Protein AF-A0A6G8Q3P5-F1 (afdb_monomer)

Mean predicted aligned error: 12.27 Å

Structure (mmCIF, N/CA/C/O backbone):
data_AF-A0A6G8Q3P5-F1
#
_entry.id   AF-A0A6G8Q3P5-F1
#
loop_
_atom_site.group_PDB
_atom_site.id
_atom_site.type_symbol
_atom_site.label_atom_id
_atom_site.label_alt_id
_atom_site.label_comp_id
_atom_site.label_asym_id
_atom_site.label_entity_id
_atom_site.label_seq_id
_atom_site.pdbx_PDB_ins_code
_atom_site.Cartn_x
_atom_site.Cartn_y
_atom_site.Cartn_z
_atom_site.occupancy
_atom_site.B_iso_or_equiv
_atom_site.auth_seq_id
_atom_site.auth_comp_id
_atom_site.auth_asym_id
_atom_site.auth_atom_id
_atom_site.pdbx_PDB_model_num
ATOM 1 N N . MET A 1 1 ? -3.877 0.238 6.940 1.00 91.69 1 MET A N 1
ATOM 2 C CA . MET A 1 1 ? -3.478 0.600 5.563 1.00 91.69 1 MET A CA 1
ATOM 3 C C . MET A 1 1 ? -2.006 0.295 5.306 1.00 91.69 1 MET A C 1
ATOM 5 O O . MET A 1 1 ? -1.178 0.599 6.157 1.00 91.69 1 MET A O 1
ATOM 9 N N . LEU A 1 2 ? -1.682 -0.279 4.151 1.00 96.50 2 LEU A N 1
ATOM 10 C CA . LEU A 1 2 ? -0.321 -0.490 3.647 1.00 96.50 2 LEU A CA 1
ATOM 11 C C . LEU A 1 2 ? 0.010 0.565 2.579 1.00 96.50 2 LEU A C 1
ATOM 13 O O . LEU A 1 2 ? -0.827 0.828 1.718 1.00 96.50 2 LEU A O 1
ATOM 17 N N . LEU A 1 3 ? 1.208 1.150 2.625 1.00 95.12 3 LEU A N 1
ATOM 18 C CA . LEU A 1 3 ? 1.728 2.026 1.567 1.00 95.12 3 LEU A CA 1
ATOM 19 C C . LEU A 1 3 ? 2.826 1.295 0.793 1.00 95.12 3 LEU A C 1
ATOM 21 O O . LEU A 1 3 ? 3.847 0.949 1.381 1.00 95.12 3 LEU A O 1
ATOM 25 N N . ALA A 1 4 ? 2.639 1.067 -0.500 1.00 93.69 4 ALA A N 1
ATOM 26 C CA . ALA A 1 4 ? 3.608 0.417 -1.369 1.00 93.69 4 ALA A CA 1
ATOM 27 C C . ALA A 1 4 ? 4.068 1.409 -2.437 1.00 93.69 4 ALA A C 1
ATOM 29 O O . ALA A 1 4 ? 3.328 1.718 -3.361 1.00 93.69 4 ALA A O 1
ATOM 30 N N . ASP A 1 5 ? 5.285 1.921 -2.290 1.00 91.75 5 ASP A N 1
ATOM 31 C CA . ASP A 1 5 ? 5.857 2.904 -3.208 1.00 91.75 5 ASP A CA 1
ATOM 32 C C . ASP A 1 5 ? 7.379 2.848 -3.116 1.00 91.75 5 ASP A C 1
ATOM 34 O O . ASP A 1 5 ? 7.932 2.771 -2.015 1.00 91.75 5 ASP A O 1
ATOM 38 N N . SER A 1 6 ? 8.071 2.887 -4.250 1.00 90.62 6 SER A N 1
ATOM 39 C CA . SER A 1 6 ? 9.536 2.867 -4.287 1.00 90.62 6 SER A CA 1
ATOM 40 C C . SER A 1 6 ? 10.150 4.146 -3.689 1.00 90.62 6 SER A C 1
ATOM 42 O O . SER A 1 6 ? 11.216 4.102 -3.064 1.00 90.62 6 SER A O 1
ATOM 44 N N . GLN A 1 7 ? 9.442 5.276 -3.761 1.00 87.69 7 GLN A N 1
ATOM 45 C CA . GLN A 1 7 ? 9.919 6.600 -3.378 1.00 87.69 7 GLN A CA 1
ATOM 46 C C . GLN A 1 7 ? 9.639 6.917 -1.897 1.00 87.69 7 GLN A C 1
ATOM 48 O O . GLN A 1 7 ? 8.486 7.053 -1.477 1.00 87.69 7 GLN A O 1
ATOM 53 N N . PRO A 1 8 ? 10.680 7.112 -1.060 1.00 87.81 8 PRO A N 1
ATOM 54 C CA . PRO A 1 8 ? 10.498 7.408 0.362 1.00 87.81 8 PRO A CA 1
ATOM 55 C C . PRO A 1 8 ? 9.700 8.684 0.642 1.00 87.81 8 PRO A C 1
ATOM 57 O O . PRO A 1 8 ? 8.936 8.717 1.603 1.00 87.81 8 PRO A O 1
ATOM 60 N N . VAL A 1 9 ? 9.859 9.712 -0.198 1.00 86.88 9 VAL A N 1
ATOM 61 C CA . VAL A 1 9 ? 9.177 11.004 -0.029 1.00 86.88 9 VAL A CA 1
ATOM 62 C C . VAL A 1 9 ? 7.659 10.878 -0.176 1.00 86.88 9 VAL A C 1
ATOM 64 O O . VAL A 1 9 ? 6.932 11.488 0.605 1.00 86.88 9 VAL A O 1
ATOM 67 N N . ARG A 1 10 ? 7.176 10.035 -1.101 1.00 87.06 10 ARG A N 1
ATOM 68 C CA . ARG A 1 10 ? 5.741 9.803 -1.321 1.00 87.06 10 ARG A CA 1
ATOM 69 C C . ARG A 1 10 ? 5.113 9.059 -0.146 1.00 87.06 10 ARG A C 1
ATOM 71 O O . ARG A 1 10 ? 4.097 9.506 0.383 1.00 87.06 10 ARG A O 1
ATOM 78 N N . ARG A 1 11 ? 5.768 8.002 0.357 1.00 89.75 11 ARG A N 1
ATOM 79 C CA . ARG A 1 11 ? 5.293 7.282 1.558 1.00 89.75 11 ARG A CA 1
ATOM 80 C C . ARG A 1 11 ? 5.259 8.175 2.793 1.00 89.75 11 ARG A C 1
ATOM 82 O O . ARG A 1 11 ? 4.250 8.196 3.492 1.00 89.75 11 ARG A O 1
ATOM 89 N N . TYR A 1 12 ? 6.334 8.927 3.039 1.00 87.25 12 TYR A N 1
ATOM 90 C CA . TYR A 1 12 ? 6.404 9.856 4.166 1.00 87.25 12 TYR 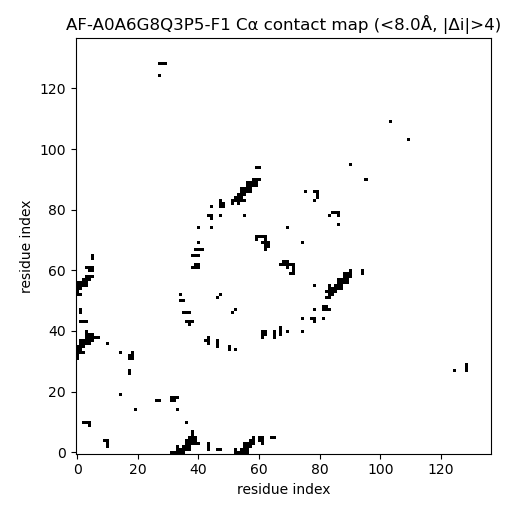A CA 1
ATOM 91 C C . TYR A 1 12 ? 5.316 10.930 4.067 1.00 87.25 12 TYR A C 1
ATOM 93 O O . TYR A 1 12 ? 4.540 11.103 5.002 1.00 87.25 12 TYR A O 1
ATOM 101 N N . GLY A 1 13 ? 5.209 11.602 2.917 1.00 85.44 13 GLY A N 1
ATOM 102 C CA . GLY A 1 13 ? 4.228 12.664 2.704 1.00 85.44 13 GLY A CA 1
ATOM 103 C C . GLY A 1 13 ? 2.787 12.182 2.861 1.00 85.44 13 GLY A C 1
ATOM 104 O O . GLY A 1 13 ? 1.997 12.836 3.537 1.00 85.44 13 GLY A O 1
ATOM 105 N N . LEU A 1 14 ? 2.446 11.017 2.300 1.00 85.06 14 LEU A N 1
ATOM 106 C CA . LEU A 1 14 ? 1.104 10.448 2.428 1.00 85.06 14 LEU A CA 1
ATOM 107 C C . LEU A 1 14 ? 0.796 10.021 3.869 1.00 85.06 14 LEU A C 1
ATOM 109 O O . LEU A 1 14 ? -0.309 10.243 4.358 1.00 85.06 14 LEU A O 1
ATOM 113 N N . LYS A 1 15 ? 1.771 9.452 4.581 1.00 87.12 15 LYS A N 1
ATOM 114 C CA . LYS A 1 15 ? 1.617 9.092 5.992 1.00 87.12 15 LYS A CA 1
ATOM 115 C C . LYS A 1 15 ? 1.390 10.319 6.875 1.00 87.12 15 LYS A C 1
ATOM 117 O O . LYS A 1 15 ? 0.458 10.310 7.674 1.00 87.12 15 LYS A O 1
ATOM 122 N N . GLU A 1 16 ? 2.174 11.379 6.686 1.00 85.25 16 GLU A N 1
ATOM 123 C CA . GLU A 1 16 ? 1.983 12.659 7.380 1.00 85.25 16 GLU A CA 1
ATOM 124 C C . GLU A 1 16 ? 0.633 13.301 7.026 1.00 85.25 16 GLU A C 1
ATOM 126 O O . GLU A 1 16 ? -0.047 13.825 7.900 1.00 85.25 16 GLU A O 1
ATOM 131 N N . LEU A 1 17 ? 0.172 13.208 5.774 1.00 81.25 17 LEU A N 1
ATOM 132 C CA . LEU A 1 17 ? -1.163 13.687 5.395 1.00 81.25 17 LEU A CA 1
ATOM 133 C C . LEU A 1 17 ? -2.294 12.916 6.089 1.00 81.25 17 LEU A C 1
ATOM 135 O O . LEU A 1 17 ? -3.303 13.513 6.457 1.00 81.25 17 LEU A O 1
ATOM 139 N N . LEU A 1 18 ? -2.144 11.601 6.255 1.00 80.25 18 LEU A N 1
ATOM 140 C CA . LEU A 1 18 ? -3.178 10.738 6.832 1.00 80.25 18 LEU A CA 1
ATOM 141 C C . LEU A 1 18 ? -3.176 10.730 8.364 1.00 80.25 18 LEU A C 1
ATOM 143 O O . LEU A 1 18 ? -4.225 10.522 8.973 1.00 80.25 18 LEU A O 1
ATOM 147 N N . GLN A 1 19 ? -2.007 10.895 8.983 1.00 82.19 19 GLN A N 1
ATOM 148 C CA . GLN A 1 19 ? -1.804 10.671 10.418 1.00 82.19 19 GLN A CA 1
ATOM 149 C C . GLN A 1 19 ? -1.195 11.867 11.155 1.00 82.19 19 GLN A C 1
ATOM 151 O O . GLN A 1 19 ? -1.163 11.855 12.384 1.00 82.19 19 GLN A O 1
ATOM 156 N N . GLY A 1 20 ? -0.715 12.881 10.436 1.00 77.81 20 GLY A N 1
ATOM 157 C CA . GLY A 1 20 ? -0.103 14.068 11.016 1.00 77.81 20 GLY A CA 1
ATOM 158 C C . GLY A 1 20 ? -1.103 14.917 11.795 1.00 77.81 20 GLY A C 1
ATOM 159 O O . GLY A 1 20 ? -2.287 15.037 11.459 1.00 77.81 20 GLY A O 1
ATOM 160 N N . GLU A 1 21 ? -0.618 15.539 12.862 1.00 72.12 21 GLU A N 1
ATOM 161 C CA . GLU A 1 21 ? -1.396 16.478 13.658 1.00 72.12 21 GLU A CA 1
ATOM 162 C C . GLU A 1 21 ? -1.316 17.876 13.039 1.00 72.12 21 GLU A C 1
ATOM 164 O O . GLU A 1 21 ? -0.475 18.697 13.395 1.00 72.12 21 GLU A O 1
ATOM 169 N N . HIS A 1 22 ? -2.208 18.153 12.086 1.00 65.06 22 HIS A N 1
ATOM 170 C CA . HIS A 1 22 ? -2.316 19.473 11.466 1.00 65.06 22 HIS A CA 1
ATOM 171 C C . HIS A 1 22 ? -3.654 20.136 11.837 1.00 65.06 22 HIS A C 1
ATOM 173 O O . HIS A 1 22 ? -4.704 19.617 11.449 1.00 65.06 22 HIS A O 1
ATOM 179 N N . PRO A 1 23 ? -3.646 21.248 12.601 1.00 60.62 23 PRO A N 1
ATOM 180 C CA . PRO A 1 23 ? -4.865 21.898 13.093 1.00 60.62 23 PRO A CA 1
ATOM 181 C C . PRO A 1 23 ? -5.727 22.515 11.980 1.00 60.62 23 PRO A C 1
ATOM 183 O O . PRO A 1 23 ? -6.941 22.584 12.138 1.00 60.62 23 PRO A O 1
ATOM 186 N N . ASP A 1 24 ? -5.125 22.860 10.836 1.00 67.75 24 ASP A N 1
ATOM 187 C CA . ASP A 1 24 ? -5.793 23.569 9.732 1.00 67.75 24 ASP A CA 1
ATOM 188 C C . ASP A 1 24 ? -5.941 22.730 8.448 1.00 67.75 24 ASP A C 1
ATOM 190 O O . ASP A 1 24 ? -6.169 23.273 7.366 1.00 67.75 24 ASP A O 1
ATOM 194 N N . ARG A 1 25 ? -5.760 21.403 8.519 1.00 63.09 25 ARG A N 1
ATOM 195 C CA . ARG A 1 25 ? -5.848 20.526 7.337 1.00 63.09 25 ARG A CA 1
ATOM 196 C C . ARG A 1 25 ? -7.057 19.608 7.360 1.00 63.09 25 ARG A C 1
ATOM 198 O O . ARG A 1 25 ? -7.589 19.251 8.408 1.00 63.09 25 ARG A O 1
ATOM 205 N N . TRP A 1 26 ? -7.433 19.197 6.149 1.00 66.38 26 TRP A N 1
ATOM 206 C CA . TRP A 1 26 ? -8.353 18.097 5.900 1.00 66.38 26 TRP A CA 1
ATOM 207 C C . TRP A 1 26 ? -7.978 16.887 6.765 1.00 66.38 26 TRP A C 1
ATOM 209 O O . TRP A 1 26 ? -6.831 16.439 6.749 1.00 66.38 26 TRP A O 1
ATOM 219 N N . ARG A 1 27 ? -8.951 16.373 7.521 1.00 63.53 27 ARG A N 1
ATOM 220 C CA . ARG A 1 27 ? -8.842 15.113 8.256 1.00 63.53 27 ARG A CA 1
ATOM 221 C C . ARG A 1 27 ? -9.835 14.123 7.659 1.00 63.53 27 ARG A C 1
ATOM 223 O O . ARG A 1 27 ? -10.989 14.504 7.446 1.00 63.53 27 ARG A O 1
ATOM 230 N N . PRO A 1 28 ? -9.431 12.866 7.422 1.00 64.88 28 PRO A N 1
ATOM 231 C CA . PRO A 1 28 ? -10.382 11.846 7.021 1.00 64.88 28 PRO A CA 1
ATOM 232 C C . PRO A 1 28 ? -11.448 11.692 8.112 1.00 64.88 28 PRO A C 1
ATOM 234 O O . PRO A 1 28 ? -11.139 11.698 9.304 1.00 64.88 28 PRO A O 1
ATOM 237 N N . SER A 1 29 ? -12.712 11.542 7.708 1.00 71.25 29 SER A N 1
ATOM 238 C CA . SER A 1 29 ? -13.835 11.368 8.644 1.00 71.25 29 SER A CA 1
ATOM 239 C C . SER A 1 29 ? -13.730 10.071 9.454 1.00 71.25 29 SER A C 1
ATOM 241 O O . SER A 1 29 ? -14.381 9.931 10.486 1.00 71.25 29 SER A O 1
ATOM 243 N N . VAL A 1 30 ? -12.891 9.135 9.002 1.00 69.69 30 VAL A N 1
ATOM 244 C CA . VAL A 1 30 ? -12.540 7.900 9.703 1.00 69.69 30 VAL A CA 1
ATOM 245 C C . VAL A 1 30 ? -11.035 7.906 9.987 1.00 69.69 30 VAL A C 1
ATOM 247 O O . VAL A 1 30 ? -10.256 8.160 9.066 1.00 69.69 30 VAL A O 1
ATOM 250 N N . PRO A 1 31 ? -10.589 7.609 11.222 1.00 76.81 31 PRO A N 1
ATOM 251 C CA . PRO A 1 31 ? -9.169 7.501 11.534 1.00 76.81 31 PRO A CA 1
ATOM 252 C C . PRO A 1 31 ? -8.476 6.448 10.661 1.00 76.81 31 PRO A C 1
ATOM 254 O O . PRO A 1 31 ? -8.845 5.274 10.676 1.00 76.81 31 PRO A O 1
ATOM 257 N N . VAL A 1 32 ? -7.442 6.857 9.924 1.00 82.31 32 VAL A N 1
ATOM 258 C CA . VAL A 1 32 ? -6.643 5.955 9.085 1.00 82.31 32 VAL A CA 1
ATOM 259 C C . VAL A 1 32 ? -5.328 5.641 9.790 1.00 82.31 32 VAL A C 1
ATOM 261 O O . VAL A 1 32 ? -4.580 6.537 10.177 1.00 82.31 32 VAL A O 1
ATOM 264 N N . LYS A 1 33 ? -5.013 4.349 9.936 1.00 90.81 33 LYS A N 1
ATOM 265 C CA . LYS A 1 33 ? -3.713 3.891 10.438 1.00 90.81 33 LYS A CA 1
ATOM 266 C C . LYS A 1 33 ? -2.875 3.293 9.314 1.00 90.81 33 LYS A C 1
ATOM 268 O O . LYS A 1 33 ? -3.270 2.288 8.714 1.00 90.81 33 LYS A O 1
ATOM 273 N N . VAL A 1 34 ? -1.690 3.851 9.078 1.00 93.62 34 VAL A N 1
ATOM 274 C CA . VAL A 1 34 ? -0.661 3.183 8.274 1.00 93.62 34 VAL A CA 1
ATOM 275 C C . VAL A 1 34 ? -0.013 2.106 9.143 1.00 93.62 34 VAL A C 1
ATOM 277 O O . VAL A 1 34 ? 0.556 2.402 10.192 1.00 93.62 34 VAL A O 1
ATOM 280 N N . VAL A 1 35 ? -0.165 0.844 8.744 1.00 96.88 35 VAL A N 1
ATOM 281 C CA . VAL A 1 35 ? 0.347 -0.326 9.476 1.00 96.88 35 VAL A CA 1
ATOM 282 C C . VAL A 1 35 ? 1.662 -0.837 8.901 1.00 96.88 35 VAL A C 1
ATOM 284 O O . VAL A 1 35 ? 2.428 -1.456 9.628 1.00 96.88 35 VAL A O 1
ATOM 287 N N . GLY A 1 36 ? 1.951 -0.545 7.631 1.00 97.00 36 GLY A N 1
ATOM 288 C CA . GLY A 1 36 ? 3.170 -0.982 6.964 1.00 97.00 36 GLY A CA 1
ATOM 289 C C . GLY A 1 36 ? 3.527 -0.101 5.773 1.00 97.00 36 GLY A C 1
ATOM 290 O O . GLY A 1 36 ? 2.666 0.562 5.191 1.00 97.00 36 GLY A O 1
ATOM 291 N N . GLU A 1 37 ? 4.809 -0.124 5.418 1.00 97.25 37 GLU A N 1
ATOM 292 C CA . GLU A 1 37 ? 5.378 0.578 4.271 1.00 97.25 37 GLU A CA 1
ATOM 293 C C . GLU A 1 37 ? 6.299 -0.372 3.497 1.00 97.25 37 GLU A C 1
ATOM 295 O O . GLU A 1 37 ? 7.224 -0.951 4.069 1.00 97.25 37 GLU A O 1
ATOM 300 N N . ALA A 1 38 ? 6.066 -0.513 2.196 1.00 95.50 38 ALA A N 1
ATOM 301 C CA . ALA A 1 38 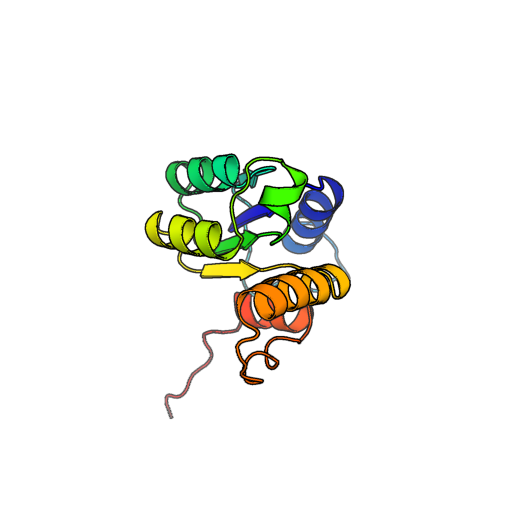? 6.839 -1.347 1.289 1.00 95.50 38 ALA A CA 1
ATOM 302 C C . ALA A 1 38 ? 7.506 -0.501 0.201 1.00 95.50 38 ALA A C 1
ATOM 304 O O . ALA A 1 38 ? 6.939 0.484 -0.265 1.00 95.50 38 ALA A O 1
ATOM 305 N N . ARG A 1 39 ? 8.711 -0.914 -0.206 1.00 93.12 39 ARG A N 1
ATOM 306 C CA . ARG A 1 39 ? 9.482 -0.300 -1.304 1.00 93.12 39 ARG A CA 1
ATOM 307 C C . ARG A 1 39 ? 9.415 -1.091 -2.610 1.00 93.12 39 ARG A C 1
ATOM 309 O O . ARG A 1 39 ? 9.864 -0.593 -3.630 1.00 93.12 39 ARG A O 1
ATOM 316 N N . THR A 1 40 ? 8.923 -2.324 -2.541 1.00 92.44 40 THR A N 1
ATOM 317 C CA . THR A 1 40 ? 8.892 -3.297 -3.637 1.00 92.44 40 THR A CA 1
ATOM 318 C C . THR A 1 40 ? 7.551 -4.025 -3.618 1.00 92.44 40 THR A C 1
ATOM 320 O O . THR A 1 40 ? 6.882 -4.046 -2.574 1.00 92.44 40 THR A O 1
ATOM 323 N N . GLY A 1 41 ? 7.168 -4.643 -4.738 1.00 91.69 41 GLY A N 1
ATOM 324 C CA . GLY A 1 41 ? 5.948 -5.447 -4.817 1.00 91.69 41 GLY A CA 1
ATOM 325 C C . GLY A 1 41 ? 5.994 -6.632 -3.850 1.00 91.69 41 GLY A C 1
ATOM 326 O O . GLY A 1 41 ? 5.077 -6.825 -3.051 1.00 91.69 41 GLY A O 1
ATOM 327 N N . ASP A 1 42 ? 7.115 -7.353 -3.821 1.00 92.44 42 ASP A N 1
ATOM 328 C CA . ASP A 1 42 ? 7.328 -8.482 -2.904 1.00 92.44 42 ASP A CA 1
ATOM 329 C C . ASP A 1 42 ? 7.238 -8.069 -1.430 1.00 92.44 42 ASP A C 1
ATOM 331 O O . ASP A 1 42 ? 6.630 -8.753 -0.602 1.00 92.44 42 ASP A O 1
ATOM 335 N N . GLY A 1 43 ? 7.812 -6.911 -1.090 1.00 95.06 43 GLY A N 1
ATOM 336 C CA . GLY A 1 43 ? 7.719 -6.351 0.252 1.00 95.06 43 GLY A CA 1
ATOM 337 C C . GLY A 1 43 ? 6.275 -6.032 0.633 1.00 95.06 43 GLY A C 1
ATOM 338 O O . GLY A 1 43 ? 5.882 -6.263 1.776 1.00 95.06 43 GLY A O 1
ATOM 339 N N . ALA A 1 44 ? 5.477 -5.549 -0.322 1.00 95.06 44 ALA A N 1
ATOM 340 C CA . ALA A 1 44 ? 4.066 -5.263 -0.108 1.00 95.06 44 ALA A CA 1
ATOM 341 C C . ALA A 1 44 ? 3.267 -6.548 0.147 1.00 95.06 44 ALA A C 1
ATOM 343 O O . ALA A 1 44 ? 2.487 -6.588 1.095 1.00 95.06 44 ALA A O 1
ATOM 344 N N . LEU A 1 45 ? 3.501 -7.613 -0.624 1.00 94.81 45 LEU A N 1
ATOM 345 C CA . LEU A 1 45 ? 2.821 -8.903 -0.445 1.00 94.81 45 LEU A CA 1
ATOM 346 C C . LEU A 1 45 ? 3.166 -9.573 0.886 1.00 94.81 45 LEU A C 1
ATOM 348 O O . LEU A 1 45 ? 2.277 -10.061 1.594 1.00 94.81 45 LEU A O 1
ATOM 352 N N . ARG A 1 46 ? 4.449 -9.546 1.260 1.00 96.31 46 ARG A N 1
ATOM 353 C CA . ARG A 1 46 ? 4.901 -10.052 2.556 1.00 96.31 46 ARG A CA 1
ATOM 354 C C . ARG A 1 46 ? 4.222 -9.301 3.702 1.00 96.31 46 ARG A C 1
ATOM 356 O O . ARG A 1 46 ? 3.611 -9.925 4.563 1.00 96.31 46 ARG A O 1
ATOM 363 N N . LEU A 1 47 ? 4.264 -7.967 3.679 1.00 98.00 47 LEU A N 1
ATOM 364 C CA . LEU A 1 47 ? 3.643 -7.139 4.716 1.00 98.00 47 LEU A CA 1
ATOM 365 C C . LEU A 1 47 ? 2.116 -7.255 4.736 1.00 98.00 47 LEU A C 1
ATOM 367 O O . LEU A 1 47 ? 1.527 -7.201 5.810 1.00 98.00 47 LEU A O 1
ATOM 371 N N . ALA A 1 48 ? 1.466 -7.430 3.585 1.00 97.12 48 ALA A N 1
ATOM 372 C CA . ALA A 1 48 ? 0.026 -7.657 3.529 1.00 97.12 48 ALA A CA 1
ATOM 373 C C . ALA A 1 48 ? -0.364 -8.938 4.279 1.00 97.12 48 ALA A C 1
ATOM 375 O O . ALA A 1 48 ? -1.285 -8.919 5.092 1.00 97.12 48 ALA A O 1
ATOM 376 N N . SER A 1 49 ? 0.397 -10.013 4.072 1.00 95.62 49 SER A N 1
ATOM 377 C CA . SER A 1 49 ? 0.172 -11.296 4.744 1.00 95.62 49 SER A CA 1
ATOM 378 C C . SER A 1 49 ? 0.477 -11.232 6.246 1.00 95.62 49 SER A C 1
ATOM 380 O O . SER A 1 49 ? -0.229 -11.839 7.046 1.00 95.62 49 SER A O 1
ATOM 382 N N . GLU A 1 50 ? 1.518 -10.493 6.642 1.00 97.81 50 GLU A N 1
ATOM 383 C CA . GLU A 1 50 ? 1.938 -10.359 8.045 1.00 97.81 50 GLU A CA 1
ATOM 384 C C . GLU A 1 50 ? 1.022 -9.432 8.863 1.00 97.81 50 GLU A C 1
ATOM 386 O O . GLU A 1 50 ? 0.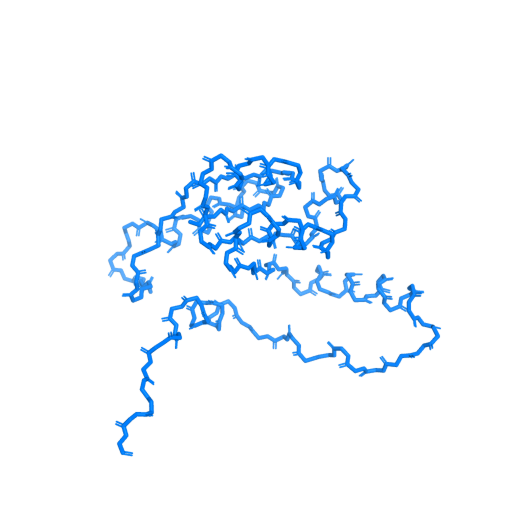799 -9.673 10.049 1.00 97.81 50 GLU A O 1
ATOM 391 N N . LEU A 1 51 ? 0.513 -8.356 8.254 1.00 97.69 51 LEU A N 1
ATOM 392 C CA . LEU A 1 51 ? -0.146 -7.258 8.972 1.00 97.69 51 LEU A CA 1
ATOM 393 C C . LEU A 1 51 ? -1.657 -7.170 8.740 1.00 97.69 51 LEU A C 1
ATOM 395 O O . LEU A 1 51 ? -2.314 -6.395 9.434 1.00 97.69 51 LEU A O 1
ATOM 399 N N . GLY A 1 52 ? -2.198 -7.902 7.762 1.00 96.44 52 GLY A N 1
ATOM 400 C CA . GLY A 1 52 ? -3.624 -7.901 7.418 1.00 96.44 52 GLY A CA 1
ATOM 401 C C . GLY A 1 52 ? -4.222 -6.505 7.176 1.00 96.44 52 GLY A C 1
ATOM 402 O O . GLY A 1 52 ? -5.196 -6.151 7.839 1.00 96.44 52 GLY A O 1
ATOM 403 N N . PRO A 1 53 ? -3.655 -5.660 6.291 1.00 95.88 53 PRO A N 1
ATOM 404 C CA . PRO A 1 53 ? -4.184 -4.324 6.047 1.00 95.88 53 PRO A CA 1
ATOM 405 C C . PRO A 1 53 ? -5.506 -4.366 5.261 1.00 95.88 53 PRO A C 1
ATOM 407 O O . PRO A 1 53 ? -5.600 -5.024 4.230 1.00 95.88 53 PRO A O 1
ATOM 410 N N . ASP A 1 54 ? -6.491 -3.555 5.661 1.00 89.38 54 ASP A N 1
ATOM 411 C CA . ASP A 1 54 ? -7.780 -3.460 4.945 1.00 89.38 54 ASP A CA 1
ATOM 412 C C . ASP A 1 54 ? -7.658 -2.777 3.574 1.00 89.38 54 ASP A C 1
ATOM 414 O O . ASP A 1 54 ? -8.379 -3.084 2.623 1.00 89.38 54 ASP A O 1
ATOM 418 N N . VAL A 1 55 ? -6.735 -1.816 3.491 1.00 90.75 55 VAL A N 1
ATOM 419 C CA . VAL A 1 55 ? -6.486 -0.979 2.314 1.00 90.75 55 VAL A CA 1
ATOM 420 C C . VAL A 1 55 ? -4.995 -0.975 2.000 1.00 90.75 55 VAL A C 1
ATOM 422 O O . VAL A 1 55 ? -4.183 -0.773 2.908 1.00 90.75 55 VAL A O 1
ATOM 425 N N . ALA A 1 56 ? -4.636 -1.118 0.727 1.00 91.19 56 ALA A N 1
ATOM 426 C CA . ALA A 1 56 ? -3.299 -0.844 0.211 1.00 91.19 56 ALA A CA 1
ATOM 427 C C . ALA A 1 56 ? -3.344 0.322 -0.786 1.00 91.19 56 ALA A C 1
ATOM 429 O O . ALA A 1 56 ? -4.178 0.316 -1.689 1.00 91.19 56 ALA A O 1
ATOM 430 N N . VAL A 1 57 ? -2.450 1.301 -0.632 1.00 90.81 57 VAL A N 1
ATOM 431 C CA . VAL A 1 57 ? -2.132 2.275 -1.688 1.00 90.81 57 VAL A CA 1
ATOM 432 C C . VAL A 1 57 ? -0.841 1.846 -2.357 1.00 90.81 57 VAL A C 1
ATOM 434 O O . VAL A 1 57 ? 0.137 1.566 -1.665 1.00 90.81 57 VAL A O 1
ATOM 437 N N . VAL A 1 58 ? -0.866 1.768 -3.682 1.00 88.94 58 VAL A N 1
ATOM 438 C CA . VAL A 1 58 ? 0.194 1.182 -4.499 1.00 88.94 58 VAL A CA 1
ATOM 439 C C . VAL A 1 58 ? 0.577 2.155 -5.609 1.00 88.94 58 VAL A C 1
ATOM 441 O O . VAL A 1 58 ? -0.269 2.553 -6.405 1.00 88.94 58 VAL A O 1
ATOM 444 N N . ASP A 1 59 ? 1.855 2.505 -5.665 1.00 88.75 59 ASP A N 1
ATOM 445 C CA . ASP A 1 59 ? 2.496 3.105 -6.833 1.00 88.75 59 ASP A CA 1
ATOM 446 C C . ASP A 1 59 ? 2.531 2.067 -7.966 1.00 88.75 59 ASP A C 1
ATOM 448 O O . ASP A 1 59 ? 3.124 0.998 -7.782 1.00 88.75 59 ASP A O 1
ATOM 452 N N . PRO A 1 60 ? 1.904 2.316 -9.127 1.00 82.88 60 PRO A N 1
ATOM 453 C CA . PRO A 1 60 ? 1.930 1.354 -10.222 1.00 82.88 60 PRO A CA 1
ATOM 454 C C . PRO A 1 60 ? 3.350 1.133 -10.761 1.00 82.88 60 PRO A C 1
ATOM 456 O O . PRO A 1 60 ? 3.671 0.019 -11.167 1.00 82.88 60 PRO A O 1
ATOM 459 N N . ALA A 1 61 ? 4.238 2.127 -10.679 1.00 84.00 61 ALA A N 1
ATOM 460 C CA . ALA A 1 61 ? 5.623 1.998 -11.122 1.00 84.00 61 ALA A CA 1
ATOM 461 C C . ALA A 1 61 ? 6.523 1.265 -10.107 1.00 84.00 61 ALA A C 1
ATOM 463 O O . ALA A 1 61 ? 7.722 1.102 -10.354 1.00 84.00 61 ALA A O 1
ATOM 464 N N . ILE A 1 62 ? 5.980 0.788 -8.974 1.00 85.12 62 ILE A N 1
ATOM 465 C CA . ILE A 1 62 ? 6.775 0.180 -7.897 1.00 85.12 62 ILE A CA 1
ATOM 466 C C . ILE A 1 62 ? 7.642 -0.980 -8.389 1.00 85.12 62 ILE A C 1
ATOM 468 O O . ILE A 1 62 ? 8.787 -1.096 -7.955 1.00 85.12 62 ILE A O 1
ATOM 472 N N . GLY A 1 63 ? 7.126 -1.809 -9.302 1.00 76.50 63 GLY A N 1
ATOM 473 C CA . GLY A 1 63 ? 7.847 -2.988 -9.771 1.00 76.50 63 GLY A CA 1
ATOM 474 C C . GLY A 1 63 ? 8.953 -2.683 -10.781 1.00 76.50 63 GLY A C 1
ATOM 475 O O . GLY A 1 63 ? 9.999 -3.335 -10.793 1.00 76.50 63 GLY A O 1
ATOM 476 N N . GLU A 1 64 ? 8.772 -1.632 -11.581 1.00 75.31 64 GLU A N 1
ATOM 477 C CA . GLU A 1 64 ? 9.798 -1.128 -12.497 1.00 75.31 64 GLU A CA 1
ATOM 478 C C . GLU A 1 64 ? 10.914 -0.423 -11.727 1.00 75.31 64 GLU A C 1
ATOM 480 O O . GLU A 1 64 ? 12.093 -0.724 -11.913 1.00 75.31 64 GLU A O 1
ATOM 485 N N . ALA A 1 65 ? 10.546 0.468 -10.804 1.00 70.06 65 ALA A N 1
ATOM 486 C CA . ALA A 1 65 ? 11.492 1.242 -10.010 1.00 70.06 65 ALA A CA 1
ATOM 487 C C . ALA A 1 65 ? 12.302 0.372 -9.033 1.00 70.06 65 ALA A C 1
ATOM 489 O O . ALA A 1 65 ? 13.467 0.664 -8.759 1.00 70.06 65 ALA A O 1
ATOM 490 N N . ALA A 1 66 ? 11.702 -0.703 -8.514 1.00 70.12 66 ALA A N 1
ATOM 491 C CA . ALA A 1 66 ? 12.385 -1.676 -7.666 1.00 70.12 66 ALA A CA 1
ATOM 492 C C . ALA A 1 66 ? 13.179 -2.734 -8.453 1.00 70.12 66 ALA A C 1
ATOM 494 O O . ALA A 1 66 ? 13.985 -3.446 -7.852 1.00 70.12 66 ALA A O 1
ATOM 495 N N . GLY A 1 67 ? 12.958 -2.851 -9.768 1.00 69.06 67 GLY A N 1
ATOM 496 C CA . GLY A 1 67 ? 13.575 -3.876 -10.611 1.00 69.06 67 GLY A CA 1
ATOM 497 C C . GLY A 1 67 ? 13.078 -5.300 -10.336 1.00 69.06 67 GLY A C 1
ATOM 498 O O . GLY A 1 67 ? 13.786 -6.253 -10.656 1.00 69.06 67 GLY A O 1
ATOM 499 N N . ASP A 1 68 ? 11.895 -5.459 -9.736 1.00 72.50 68 ASP A N 1
ATOM 500 C CA . ASP A 1 68 ? 11.301 -6.771 -9.437 1.00 72.50 68 ASP A CA 1
ATOM 501 C C . ASP A 1 68 ? 10.402 -7.296 -10.578 1.00 72.50 68 ASP A C 1
ATOM 503 O O . ASP A 1 68 ? 10.025 -8.467 -10.590 1.00 72.50 68 ASP A O 1
ATOM 507 N N . GLY A 1 69 ? 10.111 -6.457 -11.583 1.00 68.62 69 GLY A N 1
ATOM 508 C CA . GLY A 1 69 ? 9.361 -6.840 -12.784 1.00 68.62 69 GLY A CA 1
ATOM 509 C C . GLY A 1 69 ? 7.883 -7.145 -12.523 1.00 68.62 69 GLY A C 1
ATOM 510 O O . GLY A 1 69 ? 7.207 -7.706 -13.389 1.00 68.62 69 GLY A O 1
ATOM 511 N N . CYS A 1 70 ? 7.369 -6.801 -11.340 1.00 72.44 70 CYS A N 1
ATOM 512 C CA . CYS A 1 70 ? 5.983 -7.037 -10.985 1.00 72.44 70 CYS A CA 1
ATOM 513 C C . CYS A 1 70 ? 5.075 -6.019 -11.685 1.00 72.44 70 CYS A C 1
ATOM 515 O O . CYS A 1 70 ? 5.168 -4.816 -11.442 1.00 72.44 70 CYS A O 1
ATOM 517 N N . SER A 1 71 ? 4.178 -6.498 -12.555 1.00 81.06 71 SER A N 1
ATOM 518 C CA . SER A 1 71 ? 3.189 -5.613 -13.177 1.00 81.06 71 SER A CA 1
ATOM 519 C C . SER A 1 71 ? 2.209 -5.068 -12.122 1.00 81.06 71 SER A C 1
ATOM 521 O O . SER A 1 71 ? 1.845 -5.810 -11.197 1.00 81.06 71 SER A O 1
ATOM 523 N N . PRO A 1 72 ? 1.707 -3.827 -12.271 1.00 78.38 72 PRO A N 1
ATOM 524 C CA . PRO A 1 72 ? 0.716 -3.263 -11.354 1.00 78.38 72 PRO A CA 1
ATOM 525 C C . PRO A 1 72 ? -0.509 -4.173 -11.186 1.00 78.38 72 PRO A C 1
ATOM 527 O O . PRO A 1 72 ? -0.972 -4.409 -10.070 1.00 78.38 72 PRO A O 1
ATOM 530 N N . ALA A 1 73 ? -1.007 -4.746 -12.287 1.00 79.81 73 ALA A N 1
ATOM 531 C CA . ALA A 1 73 ? -2.165 -5.636 -12.282 1.00 79.81 73 ALA A CA 1
ATOM 532 C C . ALA A 1 73 ? -1.906 -6.929 -11.489 1.00 79.81 73 ALA A C 1
ATOM 534 O O . ALA A 1 73 ? -2.748 -7.348 -10.690 1.00 79.81 73 ALA A O 1
ATOM 535 N N . SER A 1 74 ? -0.724 -7.533 -11.661 1.00 82.31 74 SER A N 1
ATOM 536 C CA . SER A 1 74 ? -0.312 -8.723 -10.906 1.00 82.31 74 SER A CA 1
ATOM 537 C C . SER A 1 74 ? -0.240 -8.433 -9.409 1.00 82.31 74 SER A C 1
ATOM 539 O O . SER A 1 74 ? -0.734 -9.225 -8.605 1.00 82.31 74 SER A O 1
ATOM 541 N N . LEU A 1 75 ? 0.324 -7.284 -9.031 1.00 85.25 75 LEU A N 1
ATOM 542 C CA 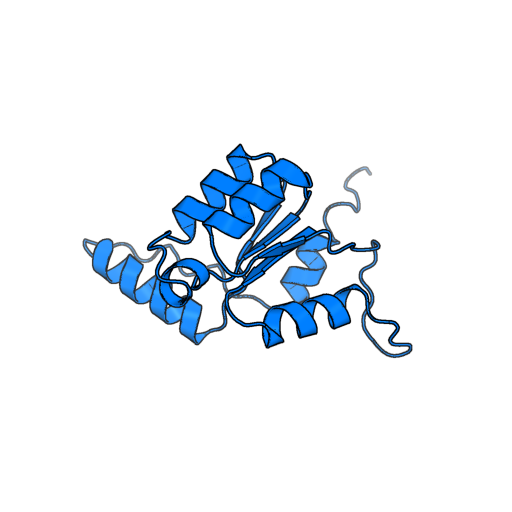. LEU A 1 75 ? 0.432 -6.871 -7.635 1.00 85.25 75 LEU A CA 1
ATOM 543 C C . LEU A 1 75 ? -0.945 -6.614 -7.008 1.00 85.25 75 LEU A C 1
ATOM 545 O O . LEU A 1 75 ? -1.209 -7.081 -5.900 1.00 85.25 75 LEU A O 1
ATOM 549 N N . VAL A 1 76 ? -1.848 -5.932 -7.721 1.00 86.50 76 VAL A N 1
ATOM 550 C CA . VAL A 1 76 ? -3.232 -5.708 -7.271 1.00 86.50 76 VAL A CA 1
ATOM 551 C C . VAL A 1 76 ? -3.933 -7.037 -7.000 1.00 86.50 76 VAL A C 1
ATOM 553 O O . VAL A 1 76 ? -4.503 -7.218 -5.922 1.00 86.50 76 VAL A O 1
ATOM 556 N N . LEU A 1 77 ? -3.876 -7.977 -7.947 1.00 84.31 77 LEU A N 1
ATOM 557 C CA . LEU A 1 77 ? -4.500 -9.289 -7.790 1.00 84.31 77 LEU A CA 1
ATOM 558 C C . LEU A 1 77 ? -3.907 -10.051 -6.599 1.00 84.31 77 LEU A C 1
ATOM 560 O O . LEU A 1 77 ? -4.652 -10.577 -5.772 1.00 84.31 77 LEU A O 1
ATOM 564 N N . ALA A 1 78 ? -2.581 -10.076 -6.477 1.00 88.12 78 ALA A N 1
ATOM 565 C CA . ALA A 1 78 ? -1.899 -10.775 -5.396 1.00 88.12 78 ALA A CA 1
ATOM 566 C C . ALA A 1 78 ? -2.232 -10.183 -4.012 1.00 88.12 78 ALA A C 1
ATOM 568 O O . ALA A 1 78 ? -2.473 -10.934 -3.069 1.00 88.12 78 ALA A O 1
ATOM 569 N N . LEU A 1 79 ? -2.355 -8.857 -3.890 1.00 88.12 79 LEU A N 1
ATOM 570 C CA . LEU A 1 79 ? -2.800 -8.205 -2.652 1.00 88.12 79 LEU A CA 1
ATOM 571 C C . LEU A 1 79 ? -4.249 -8.566 -2.296 1.00 88.12 79 LEU A C 1
ATOM 573 O O . LEU A 1 79 ? -4.547 -8.827 -1.131 1.00 88.12 79 LEU A O 1
ATOM 577 N N . ARG A 1 80 ? -5.152 -8.632 -3.283 1.00 87.69 80 ARG A N 1
ATOM 578 C CA . ARG A 1 80 ? -6.536 -9.085 -3.053 1.00 87.69 80 ARG A CA 1
ATOM 579 C C . ARG A 1 80 ? -6.580 -10.531 -2.567 1.00 87.69 80 ARG A C 1
ATOM 581 O O . ARG A 1 80 ? -7.312 -10.832 -1.628 1.00 87.69 80 ARG A O 1
ATOM 588 N N . LEU A 1 81 ? -5.780 -11.410 -3.170 1.00 88.44 81 LEU A N 1
ATOM 589 C CA . LEU A 1 81 ? -5.661 -12.809 -2.747 1.00 88.44 81 LEU A CA 1
ATOM 590 C C . LEU A 1 81 ? -5.054 -12.943 -1.342 1.00 88.44 81 LEU A C 1
ATOM 592 O O . LEU A 1 81 ? -5.425 -13.855 -0.610 1.00 88.44 81 LEU A O 1
ATOM 596 N N . ALA A 1 82 ? -4.191 -12.008 -0.937 1.00 91.62 82 ALA A N 1
ATOM 597 C CA . ALA A 1 82 ? -3.662 -11.908 0.424 1.00 91.62 82 ALA A CA 1
ATOM 598 C C . ALA A 1 82 ? -4.670 -11.334 1.447 1.00 91.62 82 ALA A C 1
ATOM 600 O O . ALA A 1 82 ? -4.320 -11.143 2.609 1.00 91.62 82 ALA A O 1
ATOM 601 N N . GLY A 1 83 ? -5.915 -11.056 1.042 1.00 88.50 83 GLY A N 1
ATOM 602 C CA . GLY A 1 83 ? -6.982 -10.595 1.934 1.00 88.50 83 GLY A CA 1
ATOM 603 C C . GLY A 1 83 ? -7.097 -9.077 2.073 1.00 88.50 83 GLY A C 1
ATOM 604 O O . GLY A 1 83 ? -7.883 -8.607 2.894 1.00 88.50 83 GLY A O 1
ATOM 605 N N . VAL A 1 84 ? -6.371 -8.294 1.268 1.00 88.31 84 VAL A N 1
ATOM 606 C CA . VAL A 1 84 ? -6.531 -6.835 1.256 1.00 88.31 84 VAL A CA 1
ATOM 607 C C . VAL A 1 84 ? -7.879 -6.479 0.630 1.00 88.31 84 VAL A C 1
ATOM 609 O O . VAL A 1 84 ? -8.125 -6.742 -0.549 1.00 88.31 84 VAL A O 1
ATOM 612 N N . GLY A 1 85 ? -8.761 -5.853 1.410 1.00 81.94 85 GLY A N 1
ATOM 613 C CA . GLY A 1 85 ? -10.128 -5.536 0.989 1.00 81.94 85 GLY A CA 1
ATOM 614 C C . GLY A 1 85 ? -10.190 -4.531 -0.161 1.00 81.94 85 GLY A C 1
ATOM 615 O O . GLY A 1 85 ? -10.984 -4.694 -1.091 1.00 81.94 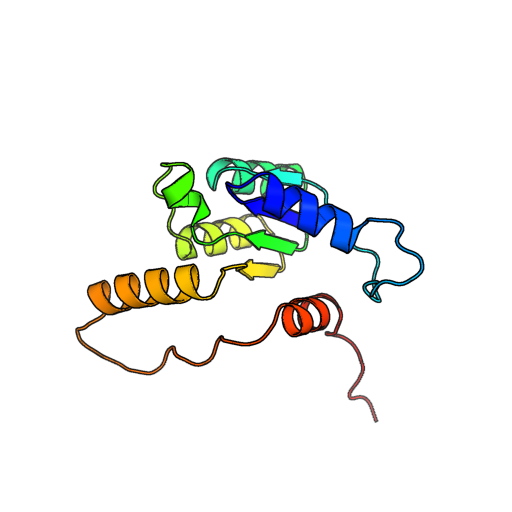85 GLY A O 1
ATOM 616 N N . ARG A 1 86 ? -9.326 -3.512 -0.140 1.00 87.00 86 ARG A N 1
ATOM 617 C CA . ARG A 1 86 ? -9.252 -2.481 -1.180 1.00 87.00 86 ARG A CA 1
ATOM 618 C C . ARG A 1 86 ? -7.816 -2.189 -1.590 1.00 87.00 86 ARG A C 1
ATOM 620 O O . ARG A 1 86 ? -6.965 -1.922 -0.751 1.00 87.00 86 ARG A O 1
ATOM 627 N N . VAL A 1 87 ? -7.576 -2.146 -2.895 1.00 83.62 87 VAL A N 1
ATOM 628 C CA . VAL A 1 87 ? -6.307 -1.680 -3.462 1.00 83.62 87 VAL A CA 1
ATOM 629 C C . VAL A 1 87 ? -6.580 -0.401 -4.236 1.00 83.62 87 VAL A C 1
ATOM 631 O O . VAL A 1 87 ? -7.546 -0.336 -4.995 1.00 83.62 87 VAL A O 1
ATOM 634 N N . VAL A 1 88 ? -5.770 0.618 -3.989 1.00 86.00 88 VAL A N 1
ATOM 635 C CA . VAL A 1 88 ? -5.864 1.940 -4.596 1.0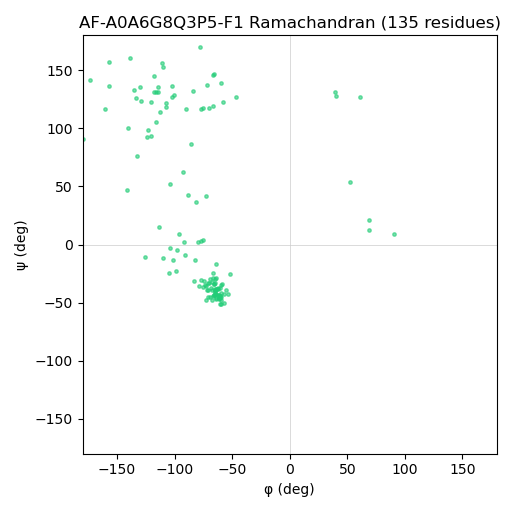0 86.00 88 VAL A CA 1
ATOM 636 C C . VAL A 1 88 ? -4.553 2.204 -5.315 1.00 86.00 88 VAL A C 1
ATOM 638 O 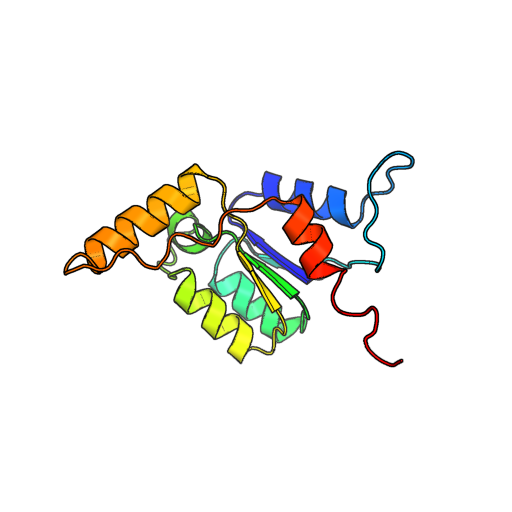O . VAL A 1 88 ? -3.494 2.141 -4.695 1.00 86.00 88 VAL A O 1
ATOM 641 N N . LEU A 1 89 ? -4.624 2.474 -6.613 1.00 84.44 89 LEU A N 1
ATOM 642 C CA . LEU A 1 89 ? -3.454 2.878 -7.380 1.00 84.44 89 LEU A CA 1
ATOM 643 C C . LEU A 1 89 ? -3.255 4.383 -7.219 1.00 84.44 89 LEU A C 1
ATOM 645 O O . LEU A 1 89 ? -4.211 5.149 -7.327 1.00 84.44 89 LEU A O 1
ATOM 649 N N . PHE A 1 90 ? -2.027 4.787 -6.918 1.00 78.56 9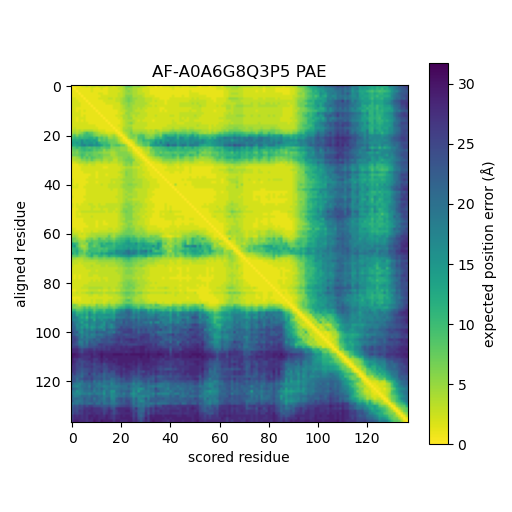0 PHE A N 1
ATOM 650 C CA . PHE A 1 90 ? -1.635 6.184 -6.799 1.00 78.56 90 PHE A CA 1
ATOM 651 C C . PHE A 1 90 ? -0.532 6.447 -7.815 1.00 78.56 90 PHE A C 1
ATOM 653 O O . PHE A 1 90 ? 0.634 6.172 -7.548 1.00 78.56 90 PHE A O 1
ATOM 660 N N . ALA A 1 91 ? -0.932 6.919 -8.991 1.00 69.62 91 ALA A N 1
ATOM 661 C CA . ALA A 1 91 ? -0.022 7.347 -10.044 1.00 69.62 91 ALA A CA 1
ATOM 662 C C . ALA A 1 91 ? -0.099 8.865 -10.205 1.00 69.62 91 ALA A C 1
ATOM 664 O O . ALA A 1 91 ? -1.135 9.471 -9.909 1.00 69.62 91 ALA A O 1
ATOM 665 N N . ASP A 1 92 ? 0.990 9.469 -10.674 1.00 69.81 92 ASP A N 1
ATOM 666 C CA . ASP A 1 92 ? 0.908 10.804 -11.256 1.00 69.81 92 ASP A CA 1
ATOM 667 C C . ASP A 1 92 ? 0.355 10.736 -12.699 1.00 69.81 92 ASP A C 1
ATOM 669 O O . ASP A 1 92 ? 0.170 9.653 -13.266 1.00 69.81 92 ASP A O 1
ATOM 673 N N . GLU A 1 93 ? 0.033 11.891 -13.289 1.00 53.44 93 GLU A N 1
ATOM 674 C CA . GLU A 1 93 ? -0.473 11.955 -14.669 1.00 53.44 93 GLU A CA 1
ATOM 675 C C . GLU A 1 93 ? 0.511 11.363 -15.698 1.00 53.44 93 GLU A C 1
ATOM 677 O O . GLU A 1 93 ? 0.075 10.758 -16.679 1.00 53.44 93 GLU A O 1
ATOM 682 N N . GLU A 1 94 ? 1.825 11.495 -15.494 1.00 52.81 94 GLU A N 1
ATOM 683 C CA . GLU A 1 94 ? 2.852 10.936 -16.382 1.00 52.81 94 GLU A CA 1
ATOM 684 C C . GLU A 1 94 ? 2.960 9.407 -16.256 1.00 52.81 94 GLU A C 1
ATOM 686 O O . GLU A 1 94 ? 3.158 8.720 -17.264 1.00 52.81 94 GLU A O 1
ATOM 691 N N . ASP A 1 95 ? 2.775 8.865 -15.053 1.00 54.81 95 ASP A N 1
ATOM 692 C CA . ASP A 1 95 ? 2.784 7.433 -14.754 1.00 54.81 95 ASP A CA 1
ATOM 693 C C . ASP A 1 95 ? 1.540 6.735 -15.329 1.00 54.81 95 ASP A C 1
ATOM 695 O O . ASP A 1 95 ? 1.658 5.651 -15.908 1.00 54.81 95 ASP A O 1
ATOM 699 N N . PHE A 1 96 ? 0.361 7.372 -15.262 1.00 48.00 96 PHE A N 1
ATOM 700 C CA . PHE A 1 96 ? -0.846 6.884 -15.946 1.00 48.00 96 PHE A CA 1
ATOM 701 C C . PHE A 1 96 ? -0.671 6.889 -17.464 1.00 48.00 96 PHE A C 1
ATOM 703 O O . PHE A 1 96 ? -0.939 5.877 -18.107 1.00 48.00 96 PHE A O 1
ATOM 710 N N . MET A 1 97 ? -0.154 7.982 -18.041 1.00 43.91 97 MET A N 1
ATOM 711 C CA . MET A 1 97 ? 0.101 8.049 -19.483 1.00 43.91 97 MET A CA 1
ATOM 712 C C . MET A 1 97 ? 1.105 6.987 -19.939 1.00 43.91 97 MET A C 1
ATOM 714 O O . MET A 1 97 ? 0.940 6.416 -21.014 1.00 43.91 97 MET A O 1
ATOM 718 N N . ARG A 1 98 ? 2.140 6.687 -19.147 1.00 48.38 98 ARG A N 1
ATOM 719 C CA . ARG A 1 98 ? 3.133 5.660 -19.491 1.00 48.38 98 ARG A CA 1
ATOM 720 C C . ARG A 1 98 ? 2.558 4.249 -19.398 1.00 48.38 98 ARG A C 1
ATOM 722 O O . ARG A 1 98 ? 2.761 3.466 -20.326 1.00 48.38 98 ARG A O 1
ATOM 729 N N . ALA A 1 99 ? 1.825 3.948 -18.326 1.00 47.97 99 ALA A N 1
ATOM 730 C CA . ALA A 1 99 ? 1.152 2.665 -18.152 1.00 47.97 99 ALA A CA 1
ATOM 731 C C . ALA A 1 99 ? 0.112 2.436 -19.257 1.00 47.97 99 ALA A C 1
ATOM 733 O O . ALA A 1 99 ? 0.120 1.375 -19.876 1.00 47.97 99 ALA A O 1
ATOM 734 N N . ASP A 1 100 ? -0.694 3.449 -19.583 1.00 42.97 100 ASP A N 1
ATOM 735 C CA . ASP A 1 100 ? -1.661 3.388 -20.678 1.00 42.97 100 ASP A CA 1
ATOM 736 C C . ASP A 1 100 ? -0.968 3.270 -22.031 1.00 42.97 100 ASP A C 1
ATOM 738 O O . ASP A 1 100 ? -1.375 2.442 -22.826 1.00 42.97 100 ASP A O 1
ATOM 742 N N . ILE A 1 101 ? 0.108 4.007 -22.322 1.00 38.66 101 ILE A N 1
ATOM 743 C CA . ILE A 1 101 ? 0.821 3.877 -23.604 1.00 38.66 101 ILE A CA 1
ATOM 744 C C . ILE A 1 101 ? 1.469 2.497 -23.747 1.00 38.66 101 ILE A C 1
ATOM 746 O O . ILE A 1 101 ? 1.449 1.933 -24.841 1.00 38.66 101 ILE A O 1
ATOM 750 N N . GLU A 1 102 ? 2.035 1.919 -22.686 1.00 46.06 102 GLU A N 1
ATOM 751 C CA . GLU A 1 102 ? 2.605 0.570 -22.743 1.00 46.06 102 GLU A CA 1
ATOM 752 C C . GLU A 1 102 ? 1.540 -0.522 -22.840 1.00 46.06 102 GLU A C 1
ATOM 754 O O . GLU A 1 102 ? 1.724 -1.488 -23.587 1.00 46.06 102 GLU A O 1
ATOM 759 N N . GLN A 1 103 ? 0.434 -0.366 -22.114 1.00 45.66 103 GLN A N 1
ATOM 760 C CA . GLN A 1 103 ? -0.716 -1.261 -22.143 1.00 45.66 103 GLN A CA 1
ATOM 761 C C . GLN A 1 103 ? -1.414 -1.168 -23.504 1.00 45.66 103 GLN A C 1
ATOM 763 O O . GLN A 1 103 ? -1.564 -2.179 -24.172 1.00 45.66 103 GLN A O 1
ATOM 768 N N . ILE A 1 104 ? -1.680 0.038 -24.011 1.00 38.22 104 ILE A N 1
ATOM 769 C CA . ILE A 1 104 ? -2.148 0.305 -25.375 1.00 38.22 104 ILE A CA 1
ATOM 770 C C . ILE A 1 104 ? -1.154 -0.266 -26.379 1.00 38.22 104 ILE A C 1
ATOM 772 O O . ILE A 1 104 ? -1.588 -0.910 -27.315 1.00 38.22 104 ILE A O 1
ATOM 776 N N . ARG A 1 105 ? 0.168 -0.140 -26.229 1.00 44.78 105 ARG A N 1
ATOM 777 C CA . ARG A 1 105 ? 1.116 -0.750 -27.184 1.00 44.78 105 ARG A CA 1
ATOM 778 C C . ARG A 1 105 ? 1.057 -2.281 -27.178 1.00 44.78 105 ARG A C 1
ATOM 780 O O . ARG A 1 105 ? 1.269 -2.890 -28.226 1.00 44.78 105 ARG A O 1
ATOM 787 N N . LYS A 1 106 ? 0.787 -2.894 -26.024 1.00 47.09 106 LYS A N 1
ATOM 788 C CA . LYS A 1 106 ? 0.567 -4.343 -25.884 1.00 47.09 106 LYS A CA 1
ATOM 789 C C . LYS A 1 106 ? -0.812 -4.766 -26.417 1.00 47.09 106 LYS A C 1
ATOM 791 O O . LYS A 1 106 ? -0.910 -5.836 -27.009 1.00 47.09 106 LYS A O 1
ATOM 796 N N . ASP A 1 107 ? -1.808 -3.886 -26.312 1.00 40.25 107 ASP A N 1
ATOM 797 C CA . ASP A 1 107 ? -3.223 -4.144 -26.607 1.00 40.25 107 ASP A CA 1
ATOM 798 C C . ASP A 1 107 ? -3.693 -3.541 -27.953 1.00 40.25 107 ASP A C 1
ATOM 800 O O . ASP A 1 107 ? -4.821 -3.778 -28.374 1.00 40.25 107 ASP A O 1
ATOM 804 N N . SER A 1 108 ? -2.837 -2.816 -28.694 1.00 39.19 108 SER A N 1
ATOM 805 C CA . SER A 1 108 ? -3.113 -2.149 -29.991 1.00 39.19 108 SER A CA 1
ATOM 806 C C . SER A 1 108 ? -3.251 -3.115 -31.173 1.00 39.19 108 SER A C 1
ATOM 808 O O . SER A 1 108 ? -2.842 -2.832 -32.298 1.00 39.19 108 SER A O 1
ATOM 810 N N . GLY A 1 109 ? -3.942 -4.221 -30.942 1.00 36.06 109 GLY A N 1
ATOM 811 C CA . GLY A 1 109 ? -5.049 -4.582 -31.811 1.00 36.06 109 GLY A CA 1
ATOM 812 C C . GLY A 1 109 ? -6.385 -3.971 -31.346 1.00 36.06 109 GLY A C 1
ATOM 813 O O . GLY A 1 109 ? -7.365 -4.692 -31.395 1.00 36.06 109 GLY A O 1
ATOM 814 N N . ALA A 1 110 ? -6.412 -2.693 -30.928 1.00 41.19 110 ALA A N 1
ATOM 815 C CA . ALA A 1 110 ? -7.576 -1.821 -30.655 1.00 41.19 110 ALA A CA 1
ATOM 816 C C . ALA A 1 110 ? -8.591 -2.237 -29.554 1.00 41.19 110 ALA A C 1
ATOM 818 O O . ALA A 1 110 ? -9.199 -3.292 -29.643 1.00 41.19 110 ALA A O 1
ATOM 819 N N . ASP A 1 111 ? -8.886 -1.347 -28.588 1.00 33.00 111 ASP A N 1
ATOM 820 C CA . ASP A 1 111 ? -10.163 -0.596 -28.541 1.00 33.00 111 ASP A CA 1
ATOM 821 C C . ASP A 1 111 ? -10.190 0.473 -27.422 1.00 33.00 111 ASP A C 1
ATOM 823 O O . ASP A 1 111 ? -9.675 0.287 -26.321 1.00 33.00 111 ASP A O 1
ATOM 827 N N . ALA A 1 112 ? -10.794 1.625 -27.717 1.00 34.00 112 ALA A N 1
ATOM 828 C CA . ALA A 1 112 ? -10.648 2.904 -27.009 1.00 34.00 112 ALA A CA 1
ATOM 829 C C . ALA A 1 112 ? -11.498 3.073 -25.723 1.00 34.00 112 ALA A C 1
ATOM 831 O O . ALA A 1 112 ? -11.998 4.164 -25.449 1.00 34.00 112 ALA A O 1
ATOM 832 N N . ALA A 1 113 ? -11.688 2.017 -24.928 1.00 32.94 113 ALA A N 1
ATOM 833 C CA . ALA A 1 113 ? -12.664 2.017 -23.827 1.00 32.94 113 ALA A CA 1
ATOM 834 C C . ALA A 1 113 ? -12.101 2.317 -22.417 1.00 32.94 113 ALA A C 1
ATOM 836 O O . ALA A 1 113 ? -12.879 2.414 -21.473 1.00 32.94 113 ALA A O 1
ATOM 837 N N . ALA A 1 114 ? -10.785 2.473 -22.235 1.00 35.81 114 ALA A N 1
ATOM 838 C CA . ALA A 1 114 ? -10.175 2.520 -20.894 1.00 35.81 114 ALA A CA 1
ATOM 839 C C . ALA A 1 114 ? -10.029 3.926 -20.264 1.00 35.81 114 ALA A C 1
ATOM 841 O O . ALA A 1 114 ? -9.519 4.047 -19.156 1.00 35.81 114 ALA A O 1
ATOM 842 N N . VAL A 1 115 ? -10.492 4.992 -20.927 1.00 34.53 115 VAL A N 1
ATOM 843 C CA . VAL A 1 115 ? -10.138 6.395 -20.597 1.00 34.53 115 VAL A CA 1
ATOM 844 C C . VAL A 1 115 ? -10.867 6.974 -19.361 1.00 34.53 115 VAL A C 1
ATOM 846 O O . VAL A 1 115 ? -10.665 8.129 -18.999 1.00 34.53 115 VAL A O 1
ATOM 849 N N . GLU A 1 116 ? -11.686 6.208 -18.641 1.00 30.73 116 GLU A N 1
ATOM 850 C CA . GLU A 1 116 ? -12.538 6.744 -17.564 1.00 30.73 116 GLU A CA 1
ATOM 851 C C . GLU A 1 116 ? -12.026 6.434 -16.142 1.00 30.73 116 GLU A C 1
ATOM 853 O O . GLU A 1 116 ? -12.752 5.915 -15.298 1.00 30.73 116 GLU A O 1
ATOM 858 N N . ALA A 1 117 ? -10.760 6.743 -15.848 1.00 34.56 117 ALA A N 1
ATOM 859 C CA . ALA A 1 117 ? -10.214 6.625 -14.489 1.00 34.56 117 ALA A CA 1
ATOM 860 C C . ALA A 1 117 ? -9.256 7.773 -14.143 1.00 34.56 117 ALA A C 1
ATOM 862 O O . ALA A 1 117 ? -8.166 7.559 -13.623 1.00 34.56 117 ALA A O 1
ATOM 863 N N . SER A 1 118 ? -9.670 9.006 -14.439 1.00 40.09 118 SER A N 1
ATOM 864 C CA . SER A 1 118 ? -8.907 10.208 -14.103 1.00 40.09 118 SER A CA 1
ATOM 865 C C . SER A 1 118 ? -9.766 11.153 -13.269 1.00 40.09 118 SER A C 1
ATOM 867 O O . SER A 1 118 ? -10.539 11.945 -13.811 1.00 40.09 118 SER A O 1
ATOM 869 N N . ARG A 1 119 ? -9.678 11.031 -11.937 1.00 33.84 119 ARG A N 1
ATOM 870 C CA . ARG A 1 119 ? -10.097 12.093 -11.014 1.00 33.84 119 ARG A CA 1
ATOM 871 C C . ARG A 1 119 ? -9.483 11.963 -9.614 1.00 33.84 119 ARG A C 1
ATOM 873 O O . ARG A 1 119 ? -9.709 11.009 -8.880 1.00 33.84 119 ARG A O 1
ATOM 880 N N . ASP A 1 120 ? -8.696 12.992 -9.314 1.00 38.25 120 ASP A N 1
ATOM 881 C CA . ASP A 1 120 ? -8.322 13.628 -8.052 1.00 38.25 120 ASP A CA 1
ATOM 882 C C . ASP A 1 120 ? -8.038 12.806 -6.782 1.00 38.25 120 ASP A C 1
ATOM 884 O O . ASP A 1 120 ? -8.851 12.072 -6.231 1.00 38.25 120 ASP A O 1
ATOM 888 N N . VAL A 1 121 ? -6.907 13.142 -6.155 1.00 40.50 121 VAL A N 1
ATOM 889 C CA . VAL A 1 121 ? -6.523 12.779 -4.777 1.00 40.50 121 VAL A CA 1
ATOM 890 C C . VAL A 1 121 ? -7.615 13.130 -3.740 1.00 40.50 121 VAL A C 1
ATOM 892 O O . VAL A 1 121 ? -7.729 12.468 -2.707 1.00 40.50 121 VAL A O 1
ATOM 895 N N . ALA A 1 122 ? -8.470 14.120 -4.027 1.00 36.84 122 ALA A N 1
ATOM 896 C CA . ALA A 1 122 ? -9.659 14.445 -3.235 1.00 36.84 122 ALA A CA 1
ATOM 897 C C . ALA A 1 122 ? -10.802 13.420 -3.406 1.00 36.84 122 ALA A C 1
ATOM 899 O O . ALA A 1 122 ? -11.496 13.103 -2.437 1.00 36.84 122 ALA A O 1
ATOM 900 N N . GLU A 1 123 ? -10.970 12.840 -4.598 1.00 42.12 123 GLU A N 1
ATOM 901 C CA . GLU A 1 123 ? -11.836 11.676 -4.804 1.00 42.12 123 GLU A CA 1
ATOM 902 C C . GLU A 1 123 ? -11.239 10.418 -4.179 1.00 42.12 123 GLU A C 1
ATOM 904 O O . GLU A 1 123 ? -11.987 9.630 -3.623 1.00 42.12 123 GLU A O 1
ATOM 909 N N . LEU A 1 124 ? -9.914 10.252 -4.150 1.00 46.28 124 LEU A N 1
ATOM 910 C CA . LEU A 1 124 ? -9.253 9.148 -3.440 1.00 46.28 124 LEU A CA 1
ATOM 911 C C . LEU A 1 124 ? -9.573 9.179 -1.932 1.00 46.28 124 LEU A C 1
ATOM 913 O O . LEU A 1 124 ? -9.954 8.166 -1.343 1.00 46.28 124 LEU A O 1
ATOM 917 N N . ALA A 1 125 ? -9.497 10.368 -1.330 1.00 43.00 125 ALA A N 1
ATOM 918 C CA . ALA A 1 125 ? -9.924 10.653 0.037 1.00 43.00 125 ALA A CA 1
ATOM 919 C C . ALA A 1 125 ? -11.423 10.364 0.260 1.00 43.00 125 ALA A C 1
ATOM 921 O O . ALA A 1 125 ? -11.782 9.656 1.205 1.00 43.00 125 ALA A O 1
ATOM 922 N N . ASN A 1 126 ? -12.298 10.837 -0.633 1.00 38.84 126 ASN A N 1
ATOM 923 C CA . ASN A 1 126 ? -13.739 10.571 -0.568 1.00 38.84 126 ASN A CA 1
ATOM 924 C C . ASN A 1 126 ? -14.095 9.110 -0.855 1.00 38.84 126 ASN A C 1
ATOM 926 O O . ASN A 1 126 ? -15.060 8.598 -0.306 1.00 38.84 126 ASN A O 1
ATOM 930 N N . ALA A 1 127 ? -13.329 8.398 -1.667 1.00 46.47 127 ALA A N 1
ATOM 931 C CA . ALA A 1 127 ? -13.601 7.015 -1.996 1.00 46.47 127 ALA A CA 1
ATOM 932 C C . ALA A 1 127 ? -13.137 6.102 -0.852 1.00 46.47 127 ALA A C 1
ATOM 934 O O . ALA A 1 127 ? -13.831 5.132 -0.553 1.00 46.47 127 ALA A O 1
ATOM 935 N N . ILE A 1 128 ? -12.031 6.427 -0.167 1.00 45.50 128 ILE A N 1
ATOM 936 C CA . ILE A 1 128 ? -11.568 5.743 1.056 1.00 45.50 128 ILE A CA 1
ATOM 937 C C . ILE A 1 128 ? -12.545 5.958 2.231 1.00 45.50 128 ILE A C 1
ATOM 939 O O . ILE A 1 128 ? -12.723 5.041 3.030 1.00 45.50 128 ILE A O 1
ATOM 943 N N . VAL A 1 129 ? -13.200 7.123 2.328 1.00 44.34 129 VAL A N 1
ATOM 944 C CA . VAL A 1 129 ? -14.032 7.515 3.489 1.00 44.34 129 VAL A CA 1
ATOM 945 C C . VAL A 1 129 ? -15.555 7.439 3.232 1.00 44.34 129 VAL A C 1
AT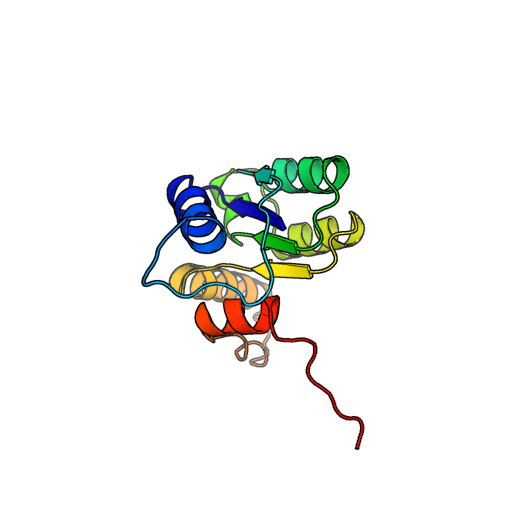OM 947 O O . VAL A 1 129 ? -16.327 7.264 4.169 1.00 44.34 129 VAL A O 1
ATOM 950 N N . GLY A 1 130 ? -16.017 7.527 1.982 1.00 34.25 130 GLY A N 1
ATOM 951 C CA . GLY A 1 130 ? -17.408 7.842 1.614 1.00 34.25 130 GLY A CA 1
ATOM 952 C C . GLY A 1 130 ? -18.353 6.676 1.302 1.00 34.25 130 GLY A C 1
ATOM 953 O O . GLY A 1 130 ? -19.474 6.920 0.869 1.00 34.25 130 GLY A O 1
ATOM 954 N N . THR A 1 131 ? -17.988 5.412 1.533 1.00 35.28 131 THR A N 1
ATOM 955 C CA . THR A 1 131 ? -18.933 4.283 1.359 1.00 35.28 131 THR A CA 1
ATOM 956 C C . THR A 1 131 ? -19.660 3.930 2.658 1.00 35.28 131 THR A C 1
ATOM 958 O O . THR A 1 131 ? -19.519 2.829 3.180 1.00 35.28 131 THR A O 1
ATOM 961 N N . ARG A 1 132 ? -20.449 4.881 3.182 1.00 38.28 132 ARG A N 1
ATOM 962 C CA . ARG A 1 132 ? -21.699 4.643 3.939 1.00 38.28 132 ARG A CA 1
ATOM 963 C C . ARG A 1 132 ? -22.336 5.970 4.364 1.00 38.28 132 ARG A C 1
ATOM 965 O O . ARG A 1 132 ? -22.054 6.448 5.455 1.00 38.28 132 ARG A O 1
ATOM 972 N N . ILE A 1 133 ? -23.225 6.513 3.528 1.00 31.55 133 ILE A N 1
ATOM 973 C CA . ILE A 1 133 ? -24.445 7.203 3.979 1.00 31.55 133 ILE A CA 1
ATOM 974 C C . ILE A 1 133 ? -25.582 6.808 3.019 1.00 31.55 133 ILE A C 1
ATOM 976 O O . ILE A 1 133 ? -25.643 7.263 1.885 1.00 31.55 133 ILE A O 1
ATOM 980 N N . ASP A 1 134 ? -26.381 5.858 3.500 1.00 32.22 134 ASP A N 1
ATOM 981 C CA . ASP A 1 134 ? -27.814 5.600 3.315 1.00 32.22 134 ASP A CA 1
ATOM 982 C C . ASP A 1 134 ? -28.524 5.765 1.959 1.00 32.22 134 ASP A C 1
ATOM 984 O O . ASP A 1 134 ? -28.631 6.827 1.353 1.00 32.22 134 ASP A O 1
ATOM 988 N N . SER A 1 135 ? -29.228 4.691 1.599 1.00 30.81 135 SER A N 1
ATOM 989 C CA . SER A 1 135 ? -30.557 4.776 0.989 1.00 30.81 135 SER A CA 1
ATOM 990 C C . SER A 1 135 ? -31.477 3.790 1.707 1.00 30.81 135 SER A C 1
ATOM 992 O O . SER A 1 135 ? -31.749 2.694 1.225 1.00 30.81 135 SER A O 1
ATOM 994 N N . ALA A 1 136 ? -31.904 4.172 2.909 1.00 37.12 136 ALA A N 1
ATOM 995 C CA . ALA A 1 136 ? -33.117 3.664 3.529 1.00 37.12 136 ALA A CA 1
ATOM 996 C C . ALA A 1 136 ? -33.993 4.878 3.849 1.00 37.12 136 ALA A C 1
ATOM 998 O O . ALA A 1 136 ? -33.771 5.592 4.827 1.00 37.12 136 ALA A O 1
ATOM 999 N N . THR A 1 137 ? -34.953 5.146 2.974 1.00 38.62 137 THR A N 1
ATOM 1000 C CA . THR A 1 137 ? -36.165 5.901 3.294 1.00 38.62 137 THR A CA 1
ATOM 1001 C C . THR A 1 137 ? -37.299 5.323 2.470 1.00 38.62 137 THR A C 1
ATOM 1003 O O . THR A 1 137 ? -37.051 5.027 1.279 1.00 38.62 137 THR A O 1
#

Secondary structure (DSSP, 8-state):
-EEE-S-HHHHHHHHHHHH---TTS---SS-----EEESSHHHHHHHHHHH--SEEEE-TTHHHHHTS---HHHHHHHHHHTT-SEEEE---HHHHHHHHHHHHHHH-S-----------HHHHHHHHH-S------

Foldseek 3Di:
DEEEALDPVVVVVVQCLAPNDDPPDDYQPDRDDHPYYHNALVRRLVCCLVPVEQEYEHAQCSCVSVVVVQGSVNSQVSSVVSNHNYYHYDYDPVSVVVSCVVVCVVVVVDDDPDPPDDDDPVVVSCVVRPPDDDDDD

Radius of gyration: 16.05 Å; Cα contacts (8 Å, |Δi|>4): 169; chains: 1; bounding box: 50×36×46 Å

Organism: NCBI:txid2653852

pLDDT: mean 70.07, std 22.51, range [30.73, 98.0]

Nearest PDB structures (foldseek):
  4c6t-assembly1_A  TM=4.135E-01  e=4.548E+00  Arabidopsis thaliana
  1jp3-assembly1_B  TM=2.682E-01  e=5.845E+00  Escherichia coli
  2e9a-assembly1_B  TM=2.681E-01  e=9.654E+00  Escherichia coli

Sequence (137 aa):
MLLADSQPVRRYGLKELLQGEHPDRWRPSVPVKVVGEARTGDGALRLASELGPDVAVVDPAIGEAAGDGCSPASLVLALRLAGVGRVVLFADEEDFMRADIEQIRKDSGADAAAVEASRDVAELANAIVGTRIDSAT

Solvent-accessible surface area (backbone atoms only — not comparable to full-atom values): 8129 Å² total; per-residue (Å²): 47,33,39,27,33,54,50,67,68,59,53,50,51,53,47,45,62,59,63,48,93,55,95,90,53,86,69,72,94,53,92,61,56,79,76,47,80,17,47,31,54,69,48,35,50,52,47,32,62,74,64,64,29,55,34,34,41,31,32,51,59,14,10,65,74,53,70,71,73,47,49,48,67,59,49,51,52,51,38,44,75,51,62,27,75,39,77,40,80,54,64,55,76,69,53,47,53,49,52,48,52,53,48,44,67,75,47,66,82,69,77,94,77,79,82,86,80,84,74,56,74,67,48,53,53,43,63,76,61,58,88,79,80,83,92,86,129